Protein AF-A0A2U1NEH0-F1 (afdb_monomer)

Radius of gyration: 22.75 Å; Cα contacts (8 Å, |Δi|>4): 144; chains: 1; bounding box: 51×40×68 Å

Organism: Artemisia annua (NCBI:txid35608)

Nearest PDB structures (foldseek):
  8sxu-assembly1_A  TM=5.060E-01  e=6.343E+00  Homo sapiens

Foldseek 3Di:
DDDDDPVQQCDDVVSNHVVDHDPVVVVLVVLLVVVVCLVVVPDDPVNVVLCVQCNPNSVLVPDPVVLVPHDDDSSSVSSVSCVVCVVVVHHSVVVDDDADDLQPPAFQAQDPRDPDDGNCVVPVVLCVQAPDNRDTPNVQFDDDPNDTHGDGDGVDDDDDD

pLDDT: mean 84.68, std 7.39, range [48.34, 93.75]

Structure (mmCIF, N/CA/C/O backbone):
data_AF-A0A2U1NEH0-F1
#
_entry.id   AF-A0A2U1NEH0-F1
#
loop_
_atom_site.group_PDB
_atom_site.id
_atom_site.type_symbol
_atom_site.label_atom_id
_atom_site.label_alt_id
_atom_site.label_comp_id
_atom_site.label_asym_id
_atom_site.label_entity_id
_atom_site.label_seq_id
_atom_site.pdbx_PDB_ins_code
_atom_site.Cartn_x
_atom_site.Cartn_y
_atom_site.Cartn_z
_atom_site.occupancy
_atom_site.B_iso_or_equiv
_atom_site.auth_seq_id
_atom_site.auth_comp_id
_atom_site.auth_asym_id
_atom_site.auth_atom_id
_atom_site.pdbx_PDB_model_num
ATOM 1 N N . MET A 1 1 ? -31.782 1.315 37.194 1.00 48.34 1 MET A N 1
ATOM 2 C CA . MET A 1 1 ? -31.368 1.153 35.781 1.00 48.34 1 MET A CA 1
ATOM 3 C C . MET A 1 1 ? -30.672 -0.188 35.639 1.00 48.34 1 MET A C 1
ATOM 5 O O . MET A 1 1 ? -29.794 -0.467 36.446 1.00 48.34 1 MET A O 1
ATOM 9 N N . ALA A 1 2 ? -31.072 -1.017 34.676 1.00 72.62 2 ALA A N 1
ATOM 10 C CA . ALA A 1 2 ? -30.398 -2.282 34.394 1.00 72.62 2 ALA A CA 1
ATOM 11 C C . ALA A 1 2 ? -29.379 -2.064 33.269 1.00 72.62 2 ALA A C 1
ATOM 13 O O . ALA A 1 2 ? -29.753 -1.676 32.164 1.00 72.62 2 ALA A O 1
ATOM 14 N N . TRP A 1 3 ? -28.098 -2.281 33.558 1.00 82.25 3 TRP A N 1
ATOM 15 C CA . TRP A 1 3 ? -27.044 -2.247 32.548 1.00 82.25 3 TRP A CA 1
ATOM 16 C C . TRP A 1 3 ? -27.020 -3.587 31.819 1.00 82.25 3 TRP A C 1
ATOM 18 O O . TRP A 1 3 ? -26.849 -4.636 32.437 1.00 82.25 3 TRP A O 1
ATOM 28 N N . VAL A 1 4 ? -27.204 -3.558 30.502 1.00 80.88 4 VAL A N 1
ATOM 29 C CA . VAL A 1 4 ? -27.083 -4.745 29.650 1.00 80.88 4 VAL A CA 1
ATOM 30 C C . VAL A 1 4 ? -25.720 -4.707 28.973 1.00 80.88 4 VAL A C 1
ATOM 32 O O . VAL A 1 4 ? -25.286 -3.658 28.498 1.00 80.88 4 VAL A O 1
ATOM 35 N N . SER A 1 5 ? -25.025 -5.845 28.937 1.00 87.38 5 SER A N 1
ATOM 36 C CA . SER A 1 5 ? -23.704 -5.911 28.315 1.00 87.38 5 SER A CA 1
ATOM 37 C C . SER A 1 5 ? -23.791 -5.661 26.807 1.00 87.38 5 SER A C 1
ATOM 39 O O . SER A 1 5 ? -24.622 -6.238 26.103 1.00 87.38 5 SER A O 1
ATOM 41 N N . TRP A 1 6 ? -22.889 -4.820 26.293 1.00 86.69 6 TRP A N 1
ATOM 42 C CA . TRP A 1 6 ? -22.852 -4.458 24.873 1.00 86.69 6 TRP A CA 1
ATOM 43 C C . TRP A 1 6 ? -22.668 -5.678 23.960 1.00 86.69 6 TRP A C 1
ATOM 45 O O . TRP A 1 6 ? -23.301 -5.781 22.912 1.00 86.69 6 TRP A O 1
ATOM 55 N N . ASN A 1 7 ? -21.882 -6.660 24.412 1.00 86.12 7 ASN A N 1
ATOM 56 C CA . ASN A 1 7 ? -21.673 -7.922 23.701 1.00 86.12 7 ASN A CA 1
ATOM 57 C C . ASN A 1 7 ? -22.977 -8.714 23.516 1.00 86.12 7 ASN A C 1
ATOM 59 O O . ASN A 1 7 ? -23.174 -9.321 22.468 1.00 86.12 7 ASN A O 1
ATOM 63 N N . LYS A 1 8 ? -23.891 -8.677 24.496 1.00 87.62 8 LYS A N 1
ATOM 64 C CA . LYS A 1 8 ? -25.196 -9.344 24.393 1.00 87.62 8 LYS A CA 1
ATOM 65 C C . LYS A 1 8 ? -26.123 -8.612 23.425 1.00 87.62 8 LYS A C 1
ATOM 67 O O . LYS A 1 8 ? -26.841 -9.255 22.674 1.00 87.62 8 LYS A O 1
ATOM 72 N N . ILE A 1 9 ? -26.071 -7.281 23.394 1.00 88.12 9 ILE A N 1
ATOM 73 C CA . ILE A 1 9 ? -26.846 -6.469 22.443 1.00 88.12 9 ILE A CA 1
ATOM 74 C C . ILE A 1 9 ? -26.371 -6.720 21.002 1.00 88.12 9 ILE A C 1
ATOM 76 O O . ILE A 1 9 ? -27.200 -6.827 20.099 1.00 88.12 9 ILE A O 1
ATOM 80 N N . CYS A 1 10 ? -25.057 -6.861 20.800 1.00 88.44 10 CYS A N 1
ATOM 81 C CA . CYS A 1 10 ? -24.473 -7.088 19.477 1.00 88.44 10 CYS A CA 1
ATOM 82 C C . CYS A 1 10 ? -24.645 -8.517 18.944 1.00 88.44 10 CYS A C 1
ATOM 84 O O . CYS A 1 10 ? -24.486 -8.747 17.746 1.00 88.44 10 CYS A O 1
ATOM 86 N N . ALA A 1 11 ? -24.939 -9.491 19.811 1.00 88.31 11 ALA A N 1
ATOM 87 C CA . ALA A 1 11 ? -25.215 -10.854 19.376 1.00 88.31 11 ALA A CA 1
ATOM 88 C C . ALA A 1 11 ? -26.464 -10.891 18.479 1.00 88.31 11 ALA A C 1
ATOM 90 O O . ALA A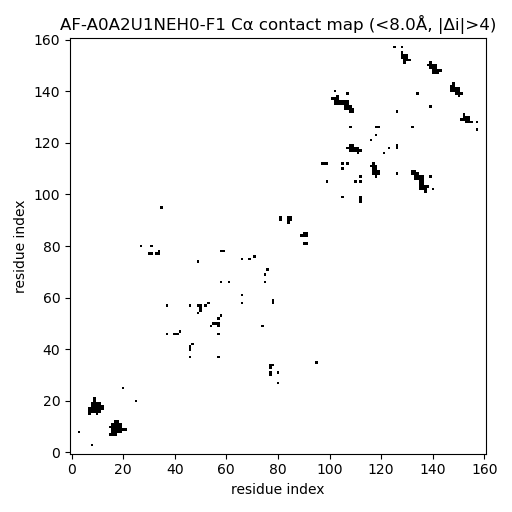 1 11 ? -27.379 -10.079 18.632 1.00 88.31 11 ALA A O 1
ATOM 91 N N . SER A 1 12 ? -26.512 -11.836 17.540 1.00 88.00 12 SER A N 1
ATOM 92 C CA . SER A 1 12 ? -27.677 -12.015 16.673 1.00 88.00 12 SER A CA 1
ATOM 93 C C . SER A 1 12 ? -28.936 -12.327 17.486 1.00 88.00 12 SER A C 1
ATOM 95 O O . SER A 1 12 ? -28.872 -12.862 18.597 1.00 88.00 12 SER A O 1
ATOM 97 N N . THR A 1 13 ? -30.101 -12.055 16.898 1.00 88.12 13 THR A N 1
ATOM 98 C CA . THR A 1 13 ? -31.396 -12.427 17.488 1.00 88.12 13 THR A CA 1
ATOM 99 C C . THR A 1 13 ? -31.503 -13.932 17.739 1.00 88.12 13 THR A C 1
ATOM 101 O O . THR A 1 13 ? -32.032 -14.343 18.768 1.00 88.12 13 THR A O 1
ATOM 104 N N . SER A 1 14 ? -30.899 -14.758 16.875 1.00 90.31 14 SER A N 1
ATOM 105 C CA . SER A 1 14 ? -30.798 -16.215 17.059 1.00 90.31 14 SER A CA 1
ATOM 106 C C . SER A 1 14 ? -30.002 -16.634 18.302 1.00 90.31 14 SER A C 1
ATOM 108 O O . SER A 1 14 ? -30.217 -17.721 18.825 1.00 90.31 14 SER A O 1
ATOM 110 N N . CYS A 1 15 ? -29.098 -15.781 18.786 1.00 88.00 15 CYS A N 1
ATOM 111 C CA . CYS A 1 15 ? -28.274 -16.013 19.973 1.00 88.00 15 CYS A CA 1
ATOM 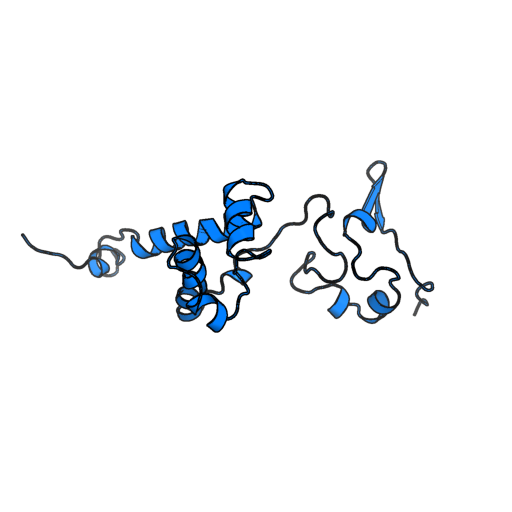112 C C . CYS A 1 15 ? -28.802 -15.256 21.209 1.00 88.00 15 CYS A C 1
ATOM 114 O O . CYS A 1 15 ? -28.073 -15.086 22.186 1.00 88.00 15 CYS A O 1
ATOM 116 N N . GLY A 1 16 ? -30.050 -14.768 21.172 1.00 86.25 16 GLY A N 1
ATOM 117 C CA . GLY A 1 16 ? -30.670 -14.034 22.282 1.00 86.25 16 GLY A CA 1
ATOM 118 C C . GLY A 1 16 ? -30.174 -12.593 22.449 1.00 86.25 16 GLY A C 1
ATOM 119 O O . GLY A 1 16 ? -30.322 -12.019 23.533 1.00 86.25 16 GLY A O 1
ATOM 120 N N . GLY A 1 17 ? -29.560 -12.027 21.404 1.00 88.81 17 GLY A N 1
ATOM 121 C CA . GLY A 1 17 ? -29.171 -10.621 21.329 1.00 88.81 17 GLY A CA 1
ATOM 122 C C . GLY A 1 17 ? -30.127 -9.769 20.496 1.00 88.81 17 GLY A C 1
ATOM 123 O O . GLY A 1 17 ? -31.175 -10.231 20.051 1.00 88.81 17 GLY A O 1
ATOM 124 N N . LEU A 1 18 ? -29.769 -8.499 20.294 1.00 88.88 18 LEU A N 1
ATOM 125 C CA . LEU A 1 18 ? -30.595 -7.530 19.563 1.00 88.88 18 LEU A CA 1
ATOM 126 C C . LEU A 1 18 ? -30.163 -7.368 18.092 1.00 88.88 18 LEU A C 1
ATOM 128 O O . LEU A 1 18 ? -30.818 -6.661 17.333 1.00 88.88 18 LEU A O 1
ATOM 132 N N . GLY A 1 19 ? -29.059 -8.004 17.686 1.00 86.38 19 GLY A N 1
ATOM 133 C CA . GLY A 1 19 ? -28.516 -7.939 16.328 1.00 86.38 19 GLY A CA 1
ATOM 134 C C . GLY A 1 19 ? -27.926 -6.580 15.944 1.00 86.38 19 GLY A C 1
ATOM 135 O O . GLY A 1 19 ? -27.775 -6.294 14.759 1.00 86.38 19 GLY A O 1
ATOM 136 N N . VAL A 1 20 ? -27.610 -5.722 16.918 1.00 87.12 20 VAL A N 1
ATOM 137 C CA . VAL A 1 20 ? -27.044 -4.392 16.648 1.00 87.12 20 VAL A CA 1
ATOM 138 C C . VAL A 1 20 ? -25.576 -4.526 16.231 1.00 87.12 20 VAL A C 1
ATOM 140 O O . VAL A 1 20 ? -24.817 -5.293 16.815 1.00 87.12 20 VAL A O 1
ATOM 143 N N . GLY A 1 21 ? -25.149 -3.768 15.220 1.00 85.19 21 GLY A N 1
ATOM 144 C CA . GLY A 1 21 ? -23.761 -3.790 14.759 1.00 85.19 21 GLY A CA 1
ATOM 145 C C . GLY A 1 21 ? -22.762 -3.387 15.851 1.00 85.19 21 GLY A C 1
ATOM 146 O O . GLY A 1 21 ? -23.002 -2.467 16.634 1.00 85.19 21 GLY A O 1
ATOM 147 N N . SER A 1 22 ? -21.605 -4.050 15.883 1.00 87.75 22 SER A N 1
ATOM 148 C CA . SER A 1 22 ? -20.551 -3.730 16.848 1.00 87.75 22 SER A CA 1
ATOM 149 C C . SER A 1 22 ? -19.954 -2.347 16.583 1.00 87.75 22 SER A C 1
ATOM 151 O O . SER A 1 22 ? -19.300 -2.118 15.564 1.00 87.75 22 SER A O 1
ATOM 153 N N . LEU A 1 23 ? -20.110 -1.435 17.547 1.00 88.56 23 LEU A N 1
ATOM 154 C CA . LEU A 1 23 ? -19.473 -0.115 17.516 1.00 88.56 23 LEU A CA 1
ATOM 155 C C . LEU A 1 23 ? -17.945 -0.216 17.397 1.00 88.56 23 LEU A C 1
ATOM 157 O O . LEU A 1 23 ? -17.322 0.575 16.691 1.00 88.56 23 LEU A O 1
ATOM 161 N N . GLN A 1 24 ? -17.344 -1.216 18.047 1.00 87.50 24 GLN A N 1
ATOM 162 C CA . GLN A 1 24 ? -15.909 -1.470 17.958 1.00 87.50 24 GLN A CA 1
ATOM 163 C C . GLN A 1 24 ? -15.499 -1.829 16.526 1.00 87.50 24 GLN A C 1
ATOM 165 O O . GLN A 1 24 ? -14.529 -1.269 16.018 1.00 87.50 24 GLN A O 1
ATOM 170 N N . ALA A 1 25 ? -16.253 -2.709 15.858 1.00 87.25 25 ALA A N 1
ATOM 171 C CA . ALA A 1 25 ? -15.985 -3.083 14.471 1.00 87.25 25 ALA A CA 1
ATOM 172 C C . ALA A 1 25 ? -16.120 -1.876 13.528 1.00 87.25 25 ALA A C 1
ATOM 174 O O . ALA A 1 25 ? -15.237 -1.639 12.704 1.00 87.25 25 ALA A O 1
ATOM 175 N N . SER A 1 26 ? -17.164 -1.060 13.704 1.00 89.50 26 SER A N 1
ATOM 176 C CA . SER A 1 26 ? -17.349 0.181 12.941 1.00 89.50 26 SER A CA 1
ATOM 177 C C . SER A 1 26 ? -16.201 1.170 13.154 1.00 89.50 26 SER A C 1
ATOM 179 O O . SER A 1 26 ? -15.701 1.748 12.191 1.00 89.50 26 SER A O 1
ATOM 181 N N . ASN A 1 27 ? -15.737 1.344 14.395 1.00 91.56 27 ASN A N 1
ATOM 182 C CA . ASN A 1 27 ? -14.602 2.214 14.698 1.00 91.56 27 ASN A CA 1
ATOM 183 C C . ASN A 1 27 ? -13.310 1.726 14.028 1.00 91.56 27 ASN A C 1
ATOM 185 O O . ASN A 1 27 ? -12.613 2.512 13.387 1.00 91.56 27 ASN A O 1
ATOM 189 N N . ILE A 1 28 ? -13.024 0.422 14.105 1.00 89.44 28 ILE A N 1
ATOM 190 C CA . ILE A 1 28 ? -11.875 -0.183 13.421 1.00 89.44 28 ILE A CA 1
ATOM 191 C C . ILE A 1 28 ? -11.977 0.054 11.912 1.00 89.44 28 ILE A C 1
ATOM 193 O O . ILE A 1 28 ? -11.026 0.551 11.319 1.00 89.44 28 ILE A O 1
ATOM 197 N N . ALA A 1 29 ? -13.137 -0.196 11.298 1.00 89.44 29 ALA A N 1
ATOM 198 C CA . ALA A 1 29 ? -13.342 0.030 9.869 1.00 89.44 29 ALA A CA 1
ATOM 199 C C . ALA A 1 29 ? -13.109 1.498 9.463 1.00 89.44 29 ALA A C 1
ATOM 201 O O . ALA A 1 29 ? -12.462 1.770 8.449 1.00 89.44 29 ALA A O 1
ATOM 202 N N . MET A 1 30 ? -13.584 2.456 10.267 1.00 91.44 30 MET A N 1
ATOM 203 C CA . MET A 1 30 ? -13.356 3.884 10.025 1.00 91.44 30 MET A CA 1
ATOM 204 C C . MET A 1 30 ? -11.877 4.261 10.111 1.00 91.44 30 MET A C 1
ATOM 206 O O . MET A 1 30 ? -11.399 5.045 9.291 1.00 91.44 30 MET A O 1
ATOM 210 N N . LEU A 1 31 ? -11.135 3.698 11.062 1.00 91.44 31 LEU A N 1
ATOM 211 C CA . LEU A 1 31 ? -9.703 3.954 11.170 1.00 91.44 31 LEU A CA 1
ATOM 212 C C . LEU A 1 31 ? -8.917 3.262 10.043 1.00 91.44 31 LEU A C 1
ATOM 214 O O . LEU A 1 31 ? -8.062 3.885 9.419 1.00 91.44 31 LEU A O 1
ATOM 218 N N . THR A 1 32 ? -9.262 2.022 9.694 1.00 90.44 32 THR A N 1
ATOM 219 C CA . THR A 1 32 ? -8.706 1.295 8.542 1.00 90.44 32 THR A CA 1
ATOM 220 C C . THR A 1 32 ? -8.965 2.027 7.220 1.00 90.44 32 THR A C 1
ATOM 222 O O . THR A 1 32 ? -8.128 2.004 6.319 1.00 90.44 32 THR A O 1
ATOM 225 N N . LYS A 1 33 ? -10.067 2.777 7.096 1.00 90.56 33 LYS A N 1
ATOM 226 C CA . LYS A 1 33 ? -10.307 3.642 5.930 1.00 90.56 33 LYS A CA 1
ATOM 227 C C . LYS A 1 33 ? -9.211 4.698 5.750 1.00 90.56 33 LYS A C 1
ATOM 229 O O . LYS A 1 33 ? -8.908 5.056 4.616 1.00 90.56 33 LYS A O 1
ATOM 234 N N . TRP A 1 34 ? -8.583 5.187 6.819 1.00 91.06 34 TRP A N 1
ATOM 235 C CA . TRP A 1 34 ? -7.481 6.150 6.703 1.00 91.06 34 TRP A CA 1
ATOM 236 C C . TRP A 1 34 ? -6.210 5.543 6.104 1.00 91.06 34 TRP A C 1
ATOM 238 O O . TRP A 1 34 ? -5.521 6.236 5.357 1.00 91.06 34 TRP A O 1
ATOM 248 N N . TRP A 1 35 ? -5.945 4.252 6.335 1.00 88.75 35 TRP A N 1
ATOM 249 C CA . TRP A 1 35 ? -4.912 3.515 5.591 1.00 88.75 35 TRP A CA 1
ATOM 250 C C . TRP A 1 35 ? -5.187 3.552 4.093 1.00 88.75 35 TRP A C 1
ATOM 252 O O . TRP A 1 35 ? -4.329 3.946 3.307 1.00 88.75 35 TRP A O 1
ATOM 262 N N . TRP A 1 36 ? -6.414 3.206 3.696 1.00 87.88 36 TRP A N 1
ATOM 263 C CA . TRP A 1 36 ? -6.814 3.254 2.293 1.00 87.88 36 TRP A CA 1
ATOM 264 C C . TRP A 1 36 ? -6.658 4.656 1.697 1.00 87.88 36 TRP A C 1
ATOM 266 O O . TRP A 1 36 ? -6.086 4.821 0.620 1.00 87.88 36 TRP A O 1
ATOM 276 N N . ARG A 1 37 ? -7.112 5.690 2.418 1.00 90.75 37 ARG A N 1
ATOM 277 C CA . ARG A 1 37 ? -6.981 7.088 1.983 1.00 90.75 37 ARG A CA 1
ATOM 278 C C . ARG A 1 37 ? -5.525 7.501 1.806 1.00 90.75 37 ARG A C 1
ATOM 280 O O . ARG A 1 37 ? -5.246 8.264 0.892 1.00 90.75 37 ARG A O 1
ATOM 287 N N . PHE A 1 38 ? -4.597 6.985 2.608 1.00 89.31 38 PHE A N 1
ATOM 288 C CA . PHE A 1 38 ? -3.174 7.289 2.444 1.00 89.31 38 PHE A CA 1
ATOM 289 C C . PHE A 1 38 ? -2.625 6.781 1.112 1.00 89.31 38 PHE A C 1
ATOM 291 O O . PHE A 1 38 ? -1.897 7.500 0.424 1.00 89.31 38 PHE A O 1
ATOM 298 N N . TYR A 1 39 ? -3.024 5.581 0.692 1.00 85.19 39 TYR A N 1
ATOM 299 C CA . TYR A 1 39 ? -2.642 5.052 -0.616 1.00 85.19 39 TYR A CA 1
ATOM 300 C C . TYR A 1 39 ? -3.411 5.704 -1.771 1.00 85.19 39 TYR A C 1
ATOM 302 O O . TYR A 1 39 ? -2.825 5.959 -2.822 1.00 85.19 39 TYR A O 1
ATOM 310 N N . SER A 1 40 ? -4.694 6.014 -1.572 1.00 86.12 40 SER A N 1
ATOM 311 C CA . SER A 1 40 ? -5.575 6.536 -2.620 1.00 86.12 40 SER A CA 1
ATOM 312 C C . SER A 1 40 ? -5.416 8.040 -2.876 1.00 86.12 40 SER A C 1
ATOM 314 O O . SER A 1 40 ? -5.515 8.478 -4.020 1.00 86.12 40 SER A O 1
ATOM 316 N N . GLU A 1 41 ? -5.195 8.856 -1.845 1.00 87.25 41 GLU A N 1
ATOM 317 C CA . GLU A 1 41 ? -5.121 10.317 -1.961 1.00 87.25 41 GLU A CA 1
ATOM 318 C C . GLU A 1 41 ? -3.668 10.753 -2.164 1.00 87.25 41 GLU A C 1
ATOM 320 O O . GLU A 1 41 ? -2.965 11.099 -1.223 1.00 87.25 41 GLU A O 1
ATOM 325 N N . GLY A 1 42 ? -3.196 10.711 -3.411 1.00 80.06 42 GLY A N 1
ATOM 326 C CA . GLY A 1 42 ? -1.784 10.916 -3.756 1.00 80.06 42 GLY A CA 1
ATOM 327 C C . GLY A 1 42 ? -1.153 12.228 -3.264 1.00 80.06 42 GLY A C 1
ATOM 328 O O . GLY A 1 42 ? -0.054 12.188 -2.723 1.00 80.06 42 GLY A O 1
ATOM 329 N N . ASN A 1 43 ? -1.845 13.364 -3.420 1.00 84.31 43 ASN A N 1
ATOM 330 C CA . ASN A 1 43 ? -1.271 14.714 -3.264 1.00 84.31 43 ASN A CA 1
ATOM 331 C C . ASN A 1 43 ? -1.952 15.584 -2.190 1.00 84.31 43 ASN A C 1
ATOM 333 O O . ASN A 1 43 ? -1.783 16.806 -2.185 1.00 84.31 43 ASN A O 1
ATOM 337 N N . SER A 1 44 ? -2.723 14.988 -1.280 1.00 92.25 44 SER A N 1
ATOM 338 C CA . SER A 1 44 ? -3.418 15.729 -0.224 1.00 92.25 44 SER A CA 1
ATOM 339 C C . SER A 1 44 ? -2.442 16.331 0.800 1.00 92.25 44 SER A C 1
ATOM 341 O O . SER A 1 44 ? -1.392 15.762 1.106 1.00 92.25 44 SER A O 1
ATOM 343 N N . LEU A 1 45 ? -2.783 17.501 1.355 1.00 93.75 45 LEU A N 1
ATOM 344 C CA . LEU A 1 45 ? -1.936 18.194 2.339 1.00 93.75 45 LEU A CA 1
ATOM 345 C C . LEU A 1 45 ? -1.677 17.342 3.584 1.00 93.75 45 LEU A C 1
ATOM 347 O O . LEU A 1 45 ? -0.539 17.237 4.031 1.00 93.75 45 LEU A O 1
ATOM 351 N N . TRP A 1 46 ? -2.712 16.683 4.110 1.00 93.12 46 TRP A N 1
ATOM 352 C CA . TRP A 1 46 ? -2.573 15.820 5.281 1.00 93.12 46 TRP A CA 1
ATOM 353 C C . TRP A 1 46 ? -1.579 14.679 5.021 1.00 93.12 46 TRP A C 1
ATOM 355 O O . TRP A 1 46 ? -0.740 14.402 5.872 1.00 93.12 46 TRP A O 1
ATOM 365 N N . LYS A 1 47 ? -1.598 14.071 3.825 1.00 92.19 47 LYS A N 1
ATOM 366 C CA . LYS A 1 47 ? -0.651 13.014 3.461 1.00 92.19 47 LYS A CA 1
ATOM 367 C C . LYS A 1 47 ? 0.778 13.540 3.415 1.00 92.19 47 LYS A C 1
ATOM 369 O O . LYS A 1 47 ? 1.672 12.864 3.910 1.00 92.19 47 LYS A O 1
ATOM 374 N N . LYS A 1 48 ? 0.999 14.745 2.878 1.00 92.44 48 LYS A N 1
ATOM 375 C CA . LYS A 1 48 ? 2.326 15.388 2.880 1.00 92.44 48 LYS A CA 1
ATOM 376 C C . LYS A 1 48 ? 2.847 15.607 4.300 1.00 92.44 48 LYS A C 1
ATOM 378 O O . LYS A 1 48 ? 4.004 15.303 4.558 1.00 92.44 48 LYS A O 1
ATOM 383 N N . VAL A 1 49 ? 1.988 16.054 5.221 1.00 92.06 49 VAL A N 1
ATOM 384 C CA . VAL A 1 49 ? 2.336 16.207 6.647 1.00 92.06 49 VAL A CA 1
ATOM 385 C C . VAL A 1 49 ? 2.700 14.859 7.271 1.00 92.06 49 VAL A C 1
ATOM 387 O O . VAL A 1 49 ? 3.700 14.744 7.978 1.00 92.06 49 VAL A O 1
ATOM 390 N N . ILE A 1 50 ? 1.926 13.812 6.980 1.00 91.06 50 ILE A N 1
ATOM 391 C CA . ILE A 1 50 ? 2.250 12.459 7.437 1.00 91.06 50 ILE A CA 1
ATOM 392 C C . ILE A 1 50 ? 3.598 12.001 6.871 1.00 91.06 50 ILE A C 1
ATOM 394 O O . ILE A 1 50 ? 4.434 11.524 7.629 1.00 91.06 50 ILE A O 1
ATOM 398 N N . ILE A 1 51 ? 3.852 12.187 5.577 1.00 89.75 51 ILE A N 1
ATOM 399 C CA . ILE A 1 51 ? 5.128 11.814 4.958 1.00 89.75 51 ILE A CA 1
ATOM 400 C C . ILE A 1 51 ? 6.297 12.587 5.580 1.00 89.75 51 ILE A C 1
ATOM 402 O O . ILE A 1 51 ? 7.324 11.991 5.883 1.00 89.75 51 ILE A O 1
ATOM 406 N N . SER A 1 52 ? 6.141 13.885 5.861 1.00 89.00 52 SER A N 1
ATOM 407 C CA . SER A 1 52 ? 7.214 14.672 6.482 1.00 89.00 52 SER A CA 1
ATOM 408 C C . SER A 1 52 ? 7.543 14.242 7.913 1.00 89.00 52 SER A C 1
ATOM 410 O O . SER A 1 52 ? 8.673 14.420 8.352 1.00 89.00 52 SER A O 1
ATOM 412 N N . ILE A 1 53 ? 6.572 13.686 8.648 1.00 87.88 53 ILE A N 1
ATOM 413 C CA . ILE A 1 53 ? 6.767 13.251 10.040 1.00 87.88 53 ILE A CA 1
ATOM 414 C C . ILE A 1 53 ? 7.215 11.781 10.110 1.00 87.88 53 ILE A C 1
ATOM 416 O O . ILE A 1 53 ? 8.052 11.431 10.938 1.00 87.88 53 ILE A O 1
ATOM 420 N N . TYR A 1 54 ? 6.647 10.917 9.264 1.00 85.44 54 TYR A N 1
ATOM 421 C CA . TYR A 1 54 ? 6.774 9.454 9.349 1.00 85.44 54 TYR A CA 1
ATOM 422 C C . TYR A 1 54 ? 7.552 8.822 8.178 1.00 85.44 54 TYR A C 1
ATOM 424 O O . TYR A 1 54 ? 7.710 7.601 8.143 1.00 85.44 54 TYR A O 1
ATOM 432 N N . GLY A 1 55 ? 8.034 9.617 7.220 1.00 85.38 55 GLY A N 1
ATOM 433 C CA . GLY A 1 55 ? 8.748 9.169 6.018 1.00 85.38 55 GLY A CA 1
ATOM 434 C C . GLY A 1 55 ? 7.833 8.810 4.840 1.00 85.38 55 GLY A C 1
ATOM 435 O O . GLY A 1 55 ? 6.608 8.791 4.961 1.00 85.38 55 GLY A O 1
ATOM 436 N N . ASP A 1 56 ? 8.431 8.479 3.693 1.00 80.38 56 ASP A N 1
ATOM 437 C CA . ASP A 1 56 ? 7.754 8.316 2.388 1.00 80.38 56 ASP A CA 1
ATOM 438 C C . ASP A 1 56 ? 6.580 7.328 2.370 1.00 80.38 56 ASP A C 1
ATOM 440 O O . ASP A 1 56 ? 5.640 7.480 1.591 1.00 80.38 56 ASP A O 1
ATOM 444 N N . GLN A 1 57 ? 6.602 6.326 3.249 1.00 80.38 57 GLN A N 1
ATOM 445 C CA . GLN A 1 57 ? 5.541 5.318 3.376 1.00 80.38 57 GLN A CA 1
ATOM 446 C C . GLN A 1 57 ? 4.585 5.598 4.544 1.00 80.38 57 GLN A C 1
ATOM 448 O O . GLN A 1 57 ? 3.839 4.714 4.958 1.00 80.38 57 GLN A O 1
ATOM 453 N N . GLY A 1 58 ? 4.639 6.796 5.133 1.00 80.75 58 GLY A N 1
ATOM 454 C CA . GLY A 1 58 ? 3.817 7.180 6.281 1.00 80.75 58 GLY A CA 1
ATOM 455 C C . GLY A 1 58 ? 4.031 6.284 7.501 1.00 80.75 58 GLY A C 1
ATOM 456 O O . GLY A 1 58 ? 3.129 6.140 8.318 1.00 80.75 58 GLY A O 1
ATOM 457 N N . GLY A 1 59 ? 5.189 5.632 7.611 1.00 79.75 59 GLY A N 1
ATOM 458 C CA . GLY A 1 59 ? 5.476 4.672 8.673 1.00 79.75 59 GLY A CA 1
ATOM 459 C C . GLY A 1 59 ? 4.753 3.321 8.558 1.00 79.75 59 GLY A C 1
ATOM 460 O O . GLY A 1 59 ? 4.877 2.517 9.473 1.00 79.75 59 GLY A O 1
ATOM 461 N N . ILE A 1 60 ? 4.034 3.029 7.465 1.00 77.00 60 ILE A N 1
ATOM 462 C CA . ILE A 1 60 ? 3.243 1.788 7.321 1.00 77.00 60 ILE A CA 1
ATOM 463 C C . ILE A 1 60 ? 4.121 0.522 7.357 1.00 77.00 60 ILE A C 1
ATOM 465 O O . ILE A 1 60 ? 3.749 -0.472 7.966 1.00 77.00 60 ILE A O 1
ATOM 469 N N . ASN A 1 61 ? 5.322 0.578 6.776 1.00 71.19 61 ASN A N 1
ATOM 470 C CA . ASN A 1 61 ? 6.284 -0.537 6.770 1.00 71.19 61 ASN A CA 1
ATOM 471 C C . ASN A 1 61 ? 7.408 -0.364 7.810 1.00 71.19 61 ASN A C 1
ATOM 473 O O . ASN A 1 61 ? 8.487 -0.940 7.677 1.00 71.19 61 ASN A O 1
ATOM 477 N N . MET A 1 62 ? 7.212 0.502 8.804 1.00 70.06 62 MET A N 1
ATOM 478 C CA . MET A 1 62 ? 8.263 0.878 9.746 1.00 70.06 62 MET A CA 1
ATOM 479 C C . MET A 1 62 ? 8.399 -0.160 10.860 1.00 70.06 62 MET A C 1
ATOM 481 O O . MET A 1 62 ? 7.408 -0.646 11.406 1.00 70.06 62 MET A O 1
ATOM 485 N N . SER A 1 63 ? 9.641 -0.493 11.216 1.00 65.56 63 SER A N 1
ATOM 486 C CA . SER A 1 63 ? 9.921 -1.460 12.275 1.00 65.56 63 SER A CA 1
ATOM 487 C C . SER A 1 63 ? 9.416 -0.981 13.639 1.00 65.56 63 SER A C 1
ATOM 489 O O . SER A 1 63 ? 9.328 0.214 13.936 1.00 65.56 63 SER A O 1
ATOM 491 N N . GLU A 1 64 ? 9.108 -1.942 14.504 1.00 64.56 64 GLU A N 1
ATOM 492 C CA . GLU A 1 64 ? 8.493 -1.710 15.812 1.00 64.56 64 GLU A CA 1
ATOM 493 C C . GLU A 1 64 ? 9.324 -0.787 16.719 1.00 64.56 64 GLU A C 1
ATOM 495 O O . GLU A 1 64 ? 8.788 0.080 17.410 1.00 64.56 64 GLU A O 1
ATOM 500 N N . SER A 1 65 ? 10.651 -0.906 16.641 1.00 64.88 65 SER A N 1
ATOM 501 C CA . SER A 1 65 ? 11.609 -0.078 17.381 1.00 64.88 65 SER A CA 1
ATOM 502 C C . SER A 1 65 ? 11.576 1.394 16.965 1.00 64.88 65 SER A C 1
ATOM 504 O O . SER A 1 65 ? 11.827 2.289 17.773 1.00 64.88 65 SER A O 1
ATOM 506 N N . CYS A 1 66 ? 11.224 1.663 15.712 1.00 64.12 66 CYS A N 1
ATOM 507 C CA . CYS A 1 66 ? 11.062 3.004 15.178 1.00 64.12 66 CYS A CA 1
ATOM 508 C C . CYS A 1 66 ? 9.717 3.628 15.593 1.00 64.12 66 CYS A C 1
ATOM 510 O O . CYS A 1 66 ? 9.655 4.828 15.857 1.00 64.12 66 CYS A O 1
ATOM 512 N N . PHE A 1 67 ? 8.667 2.813 15.754 1.00 65.88 67 PHE A N 1
ATOM 513 C CA . PHE A 1 67 ? 7.368 3.258 16.271 1.00 65.88 67 PHE A CA 1
ATOM 514 C C . PHE A 1 67 ? 7.433 3.767 17.708 1.00 65.88 67 PHE A C 1
ATOM 516 O O . PHE A 1 67 ? 6.766 4.743 18.051 1.00 65.88 67 PHE A O 1
ATOM 523 N N . ILE A 1 68 ? 8.221 3.119 18.564 1.00 66.12 68 ILE A N 1
ATOM 524 C CA . ILE A 1 68 ? 8.313 3.474 19.988 1.00 66.12 68 ILE A CA 1
ATOM 525 C C . ILE A 1 68 ? 8.877 4.891 20.167 1.00 66.12 68 ILE A C 1
ATOM 527 O O . ILE A 1 68 ? 8.395 5.626 21.023 1.00 66.12 68 ILE A O 1
ATOM 531 N N . ARG A 1 69 ? 9.813 5.304 19.303 1.00 72.12 69 ARG A N 1
ATOM 532 C CA . ARG A 1 69 ? 10.486 6.613 19.365 1.00 72.12 69 ARG A CA 1
ATOM 533 C C . ARG A 1 69 ? 9.636 7.796 18.894 1.00 72.12 69 ARG A C 1
ATOM 535 O O . ARG A 1 69 ? 9.986 8.936 19.175 1.00 72.12 69 ARG A O 1
ATOM 542 N N . LEU A 1 70 ? 8.543 7.545 18.174 1.00 73.94 70 LEU A N 1
ATOM 543 C CA . LEU A 1 70 ? 7.672 8.605 17.666 1.00 73.94 70 LEU A CA 1
ATOM 544 C C . LEU A 1 70 ? 6.717 9.112 18.758 1.00 73.94 70 LEU A C 1
ATOM 546 O O . LEU A 1 70 ? 6.199 8.296 19.531 1.00 73.94 70 LEU A O 1
ATOM 550 N N . PRO A 1 71 ? 6.410 10.420 18.807 1.00 78.25 71 PRO A N 1
ATOM 551 C CA . PRO A 1 71 ? 5.425 10.956 19.741 1.00 78.25 71 PRO A CA 1
ATOM 552 C C . PRO A 1 71 ? 4.043 10.336 19.503 1.00 78.25 71 PRO A C 1
ATOM 554 O O . PRO A 1 71 ? 3.734 9.834 18.417 1.00 78.25 71 PRO A O 1
ATOM 557 N N . TRP A 1 72 ? 3.202 10.337 20.538 1.00 81.38 72 TRP A N 1
ATOM 558 C CA . TRP A 1 72 ? 1.831 9.857 20.400 1.00 81.38 72 TRP A CA 1
ATOM 559 C C . TRP A 1 72 ? 1.061 10.750 19.423 1.00 81.38 72 TRP A C 1
ATOM 561 O O . TRP A 1 72 ? 1.083 11.974 19.533 1.00 81.38 72 TRP A 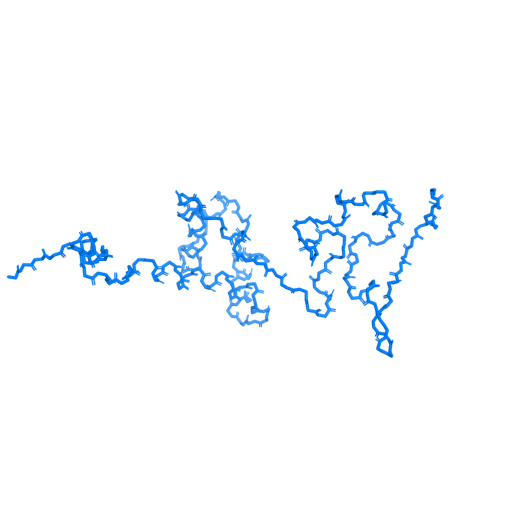O 1
ATOM 571 N N . SER A 1 73 ? 0.401 10.134 18.444 1.00 87.38 73 SER A N 1
ATOM 572 C CA . SER A 1 73 ? -0.395 10.842 17.448 1.00 87.38 73 SER A CA 1
ATOM 573 C C . SER A 1 73 ? -1.567 9.981 16.974 1.00 87.38 73 SER A C 1
ATOM 575 O O . SER A 1 73 ? -1.490 8.746 17.038 1.00 87.38 73 SER A O 1
ATOM 577 N N . PRO A 1 74 ? -2.627 10.599 16.422 1.00 90.00 74 PRO A N 1
ATOM 578 C CA . PRO A 1 74 ? -3.723 9.856 15.806 1.00 90.00 74 PRO A CA 1
ATOM 579 C C . PRO A 1 74 ? -3.228 8.901 14.715 1.00 90.00 74 PRO A C 1
ATOM 581 O O . PRO A 1 74 ? -3.648 7.748 14.658 1.00 90.00 74 PRO A O 1
ATOM 584 N N . TRP A 1 75 ? -2.265 9.345 13.900 1.00 90.12 75 TRP A N 1
ATOM 585 C CA . TRP A 1 75 ? -1.677 8.523 12.846 1.00 90.12 75 TRP A CA 1
ATOM 586 C C . TRP A 1 75 ? -0.959 7.294 13.409 1.00 90.12 75 TRP A C 1
ATOM 588 O O . TRP A 1 75 ? -1.173 6.183 12.932 1.00 90.12 75 TRP A O 1
ATOM 598 N N . LYS A 1 76 ? -0.194 7.458 14.495 1.00 85.81 76 LYS A N 1
ATOM 599 C CA . LYS A 1 76 ? 0.482 6.354 15.189 1.00 85.81 76 LYS A CA 1
ATOM 600 C C . LYS A 1 76 ? -0.514 5.297 15.679 1.00 85.81 76 LYS A C 1
ATOM 602 O O . LYS A 1 76 ? -0.244 4.105 15.558 1.00 85.81 76 LYS A O 1
ATOM 607 N N . SER A 1 77 ? -1.673 5.721 16.188 1.00 86.69 77 SER A N 1
ATOM 608 C CA . SER A 1 77 ? -2.741 4.805 16.608 1.00 86.69 77 SER A CA 1
ATOM 609 C C . SER A 1 77 ? -3.354 4.053 15.425 1.00 86.69 77 SER A C 1
ATOM 611 O O . SER A 1 77 ? -3.554 2.845 15.528 1.00 86.69 77 SER A O 1
ATOM 613 N N . ILE A 1 78 ? -3.584 4.732 14.296 1.00 89.50 78 ILE A N 1
ATOM 614 C CA . ILE A 1 78 ? -4.077 4.102 13.065 1.00 89.50 78 ILE A CA 1
ATOM 615 C C . ILE A 1 78 ? -3.077 3.045 12.567 1.00 89.50 78 ILE A C 1
ATOM 617 O O . ILE A 1 78 ? -3.479 1.953 12.179 1.00 89.50 78 ILE A O 1
ATOM 621 N N . MET A 1 79 ? -1.772 3.321 12.602 1.00 86.25 79 MET A N 1
ATOM 622 C CA . MET A 1 79 ? -0.760 2.331 12.207 1.00 86.25 79 MET A CA 1
ATOM 623 C C . MET A 1 79 ? -0.719 1.127 13.161 1.00 86.25 79 MET A C 1
ATOM 625 O O . MET A 1 79 ? -0.528 -0.008 12.731 1.00 86.25 79 MET A O 1
ATOM 629 N N . GLY A 1 80 ? -0.980 1.351 14.452 1.00 83.19 80 GLY A N 1
ATOM 630 C CA . GLY A 1 80 ? -1.088 0.287 15.452 1.00 83.19 80 GLY A CA 1
ATOM 631 C C . GLY A 1 80 ? -2.207 -0.730 15.184 1.00 83.19 80 GLY A C 1
ATOM 632 O O . GLY A 1 80 ? -2.119 -1.860 15.670 1.00 83.19 80 GLY A O 1
ATOM 633 N N . LEU A 1 81 ? -3.215 -0.383 14.373 1.00 86.06 81 LEU A N 1
ATOM 634 C CA . LEU A 1 81 ? -4.313 -1.291 14.015 1.00 86.06 81 LEU A CA 1
ATOM 635 C C . LEU A 1 81 ? -3.842 -2.522 13.260 1.00 86.06 81 LEU A C 1
ATOM 637 O O . LEU A 1 81 ? -4.462 -3.573 13.389 1.00 86.06 81 LEU A O 1
ATOM 641 N N . GLN A 1 82 ? -2.746 -2.421 12.504 1.00 83.94 82 GLN A N 1
ATOM 642 C CA . GLN A 1 82 ? -2.203 -3.563 11.779 1.00 83.94 82 GLN A CA 1
ATOM 643 C C . GLN A 1 82 ? -1.915 -4.729 12.727 1.00 83.94 82 GLN A C 1
ATOM 645 O O . GLN A 1 82 ? -2.291 -5.856 12.430 1.00 83.94 82 GLN A O 1
ATOM 650 N N . LYS A 1 83 ? -1.330 -4.466 13.902 1.00 82.31 83 LYS A N 1
ATOM 651 C CA . LYS A 1 83 ? -1.058 -5.513 14.898 1.00 82.31 83 LYS A CA 1
ATOM 652 C C . LYS A 1 83 ? -2.338 -6.097 15.479 1.00 82.31 83 LYS A C 1
ATOM 654 O O . LYS A 1 83 ? -2.444 -7.309 15.629 1.00 82.31 83 LYS A O 1
ATOM 659 N N . GLN A 1 84 ? -3.311 -5.239 15.789 1.00 85.00 84 GLN A N 1
ATOM 660 C CA . GLN A 1 84 ? -4.595 -5.682 16.333 1.00 85.00 84 GLN A CA 1
ATOM 661 C C . GLN A 1 84 ? -5.342 -6.577 15.339 1.00 85.00 84 GLN A C 1
ATOM 663 O O . GLN A 1 84 ? -5.874 -7.612 15.724 1.00 85.00 84 GLN A O 1
ATOM 668 N N . LEU A 1 85 ? -5.336 -6.210 14.057 1.00 86.38 85 LEU A N 1
ATOM 669 C CA . LEU A 1 85 ? -5.985 -6.970 12.991 1.00 86.38 85 LEU A CA 1
ATOM 670 C C . LEU A 1 85 ? -5.226 -8.251 12.642 1.00 86.38 85 LEU A C 1
ATOM 672 O O . LEU A 1 85 ? -5.865 -9.281 12.448 1.00 86.38 85 LEU A O 1
ATOM 676 N N . LEU A 1 86 ? -3.890 -8.239 12.663 1.00 85.94 86 LEU A N 1
ATOM 677 C CA . LEU A 1 86 ? -3.092 -9.462 12.530 1.00 85.94 86 LEU A CA 1
ATOM 678 C C . LEU A 1 86 ? -3.398 -10.463 13.652 1.00 85.94 86 LEU A C 1
ATOM 680 O O . LEU A 1 86 ? -3.496 -11.655 13.380 1.00 85.94 86 LEU A O 1
ATOM 684 N N . GLY A 1 87 ? -3.635 -9.990 14.882 1.00 84.62 87 GLY A N 1
ATOM 685 C CA . GLY A 1 87 ? -4.104 -10.834 15.988 1.00 84.62 87 GLY A CA 1
ATOM 686 C C . GLY A 1 87 ? -5.475 -11.480 15.742 1.00 84.62 87 GLY A C 1
ATOM 687 O O . GLY A 1 87 ? -5.777 -12.518 16.321 1.00 84.62 87 GLY A O 1
ATOM 688 N N . LEU A 1 88 ? -6.283 -10.905 14.848 1.00 85.25 88 LEU A N 1
ATOM 689 C CA . LEU A 1 88 ? -7.561 -11.451 14.378 1.00 85.25 88 LEU A CA 1
ATOM 690 C C . LEU A 1 88 ? -7.425 -12.213 13.047 1.00 85.25 88 LEU A C 1
ATOM 692 O O . LEU A 1 88 ? -8.431 -12.525 12.415 1.00 85.25 88 LEU A O 1
ATOM 696 N N . ASN A 1 89 ? -6.194 -12.499 12.611 1.00 85.00 89 ASN A N 1
ATOM 697 C CA . ASN A 1 89 ? 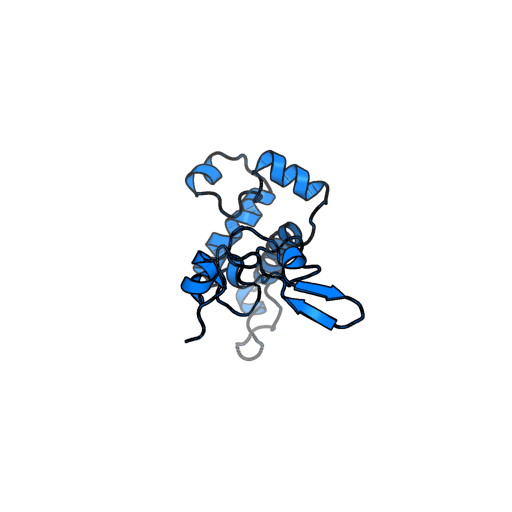-5.868 -13.121 11.326 1.00 85.00 89 ASN A CA 1
ATOM 698 C C . ASN A 1 89 ? -6.323 -12.307 10.094 1.00 85.00 89 ASN A C 1
ATOM 700 O O . ASN A 1 89 ? -6.571 -12.853 9.020 1.00 85.00 89 ASN A O 1
ATOM 704 N N . ILE A 1 90 ? -6.432 -10.984 10.240 1.00 85.50 90 ILE A N 1
ATOM 705 C CA . ILE A 1 90 ? -6.791 -10.046 9.173 1.00 85.50 90 ILE A CA 1
ATOM 706 C C . ILE A 1 90 ? -5.538 -9.270 8.765 1.00 85.50 90 ILE A C 1
ATOM 708 O O . ILE A 1 90 ? -5.059 -8.392 9.484 1.00 85.50 90 ILE A O 1
ATOM 712 N N . ASN A 1 91 ? -5.005 -9.562 7.578 1.00 84.56 91 ASN A N 1
ATOM 713 C CA . ASN A 1 91 ? -3.853 -8.841 7.047 1.00 84.56 91 ASN A CA 1
ATOM 714 C C . ASN A 1 91 ? -4.303 -7.619 6.228 1.00 84.56 91 ASN A C 1
ATOM 716 O O . ASN A 1 91 ? -4.788 -7.756 5.104 1.00 84.56 91 ASN A O 1
ATOM 720 N N . LEU A 1 92 ? -4.098 -6.413 6.769 1.00 80.94 92 LEU A N 1
ATOM 721 C CA . LEU A 1 92 ? -4.480 -5.162 6.102 1.00 80.94 92 LEU A CA 1
ATOM 722 C C . LEU A 1 92 ? -3.867 -4.987 4.706 1.00 80.94 92 LEU A C 1
ATOM 724 O O . LEU A 1 92 ? -4.547 -4.484 3.818 1.00 80.94 92 LEU A O 1
ATOM 728 N N . HIS A 1 93 ? -2.619 -5.412 4.488 1.00 78.69 93 HIS A N 1
ATOM 729 C CA . HIS A 1 93 ? -1.982 -5.284 3.174 1.00 78.69 93 HIS A CA 1
ATOM 730 C C . HIS A 1 93 ? -2.673 -6.147 2.117 1.00 78.69 93 HIS A C 1
ATOM 732 O O . HIS A 1 93 ? -2.751 -5.741 0.965 1.00 78.69 93 HIS A O 1
ATOM 738 N N . SER A 1 94 ? -3.217 -7.302 2.512 1.00 79.88 94 SER A N 1
ATOM 739 C CA . SER A 1 94 ? -3.956 -8.182 1.598 1.00 79.88 94 SER A CA 1
ATOM 740 C C . SER A 1 94 ? -5.357 -7.667 1.251 1.00 79.88 94 SER A C 1
ATOM 742 O O . SER A 1 94 ? -5.895 -8.007 0.203 1.00 79.88 94 SER A O 1
ATOM 744 N N . LEU A 1 95 ? -5.947 -6.820 2.103 1.00 80.81 95 LEU A N 1
ATOM 745 C CA . LEU A 1 95 ? -7.283 -6.260 1.873 1.00 80.81 95 LEU A CA 1
ATOM 746 C C . LEU A 1 95 ? -7.286 -5.139 0.831 1.00 80.81 95 LEU A C 1
ATOM 748 O O . LEU A 1 95 ? -8.324 -4.847 0.236 1.00 80.81 95 LEU A O 1
ATOM 752 N N . PHE A 1 96 ? -6.142 -4.491 0.622 1.00 80.69 96 PHE A N 1
ATOM 753 C CA . PHE A 1 96 ? -6.023 -3.359 -0.280 1.00 80.69 96 PHE A CA 1
ATOM 754 C C . PHE A 1 96 ? -5.230 -3.748 -1.521 1.00 80.69 96 PHE A C 1
ATOM 756 O O . PHE A 1 96 ? -4.010 -3.861 -1.487 1.00 80.69 96 PHE A O 1
ATOM 763 N N . SER A 1 97 ? -5.930 -3.880 -2.646 1.00 77.44 97 SER A N 1
ATOM 764 C CA . SER A 1 97 ? -5.298 -4.045 -3.953 1.00 77.44 97 SER A CA 1
ATOM 765 C C . SER A 1 97 ? -5.311 -2.724 -4.715 1.00 77.44 97 SER A C 1
ATOM 767 O O . SER A 1 97 ? -6.347 -2.061 -4.848 1.00 77.44 97 SER A O 1
ATOM 769 N N . LYS A 1 98 ? -4.142 -2.319 -5.212 1.00 78.19 98 LYS A N 1
ATOM 770 C CA . LYS A 1 98 ? -4.008 -1.140 -6.064 1.00 78.19 98 LYS A CA 1
ATOM 771 C C . LYS A 1 98 ? -4.393 -1.550 -7.487 1.00 78.19 98 LYS A C 1
ATOM 773 O O . LYS A 1 98 ? -3.810 -2.471 -8.047 1.00 78.19 98 LYS A O 1
ATOM 778 N N . LYS A 1 99 ? -5.353 -0.850 -8.094 1.00 81.50 99 LYS A N 1
ATOM 779 C CA . LYS A 1 99 ? -5.715 -1.060 -9.504 1.00 81.50 99 LYS A CA 1
ATOM 780 C C . LYS A 1 99 ? -4.805 -0.258 -10.428 1.00 81.50 99 LYS A C 1
ATOM 782 O O . LYS A 1 99 ? -4.460 0.885 -10.123 1.00 81.50 99 LYS A O 1
ATOM 787 N N . VAL A 1 100 ? -4.457 -0.844 -11.572 1.00 83.38 100 VAL A N 1
ATOM 788 C CA . VAL A 1 100 ? -3.692 -0.159 -12.619 1.00 83.38 100 VAL A CA 1
ATOM 789 C C . VAL A 1 100 ? -4.553 0.931 -13.245 1.00 83.38 100 VAL A C 1
ATOM 791 O O . VAL A 1 100 ? -5.643 0.661 -13.738 1.00 83.38 100 VAL A O 1
ATOM 794 N N . GLY A 1 101 ? -4.067 2.171 -13.188 1.00 83.69 101 GLY A N 1
ATOM 795 C CA . GLY A 1 101 ? -4.639 3.305 -13.915 1.00 83.69 101 GLY A CA 1
ATOM 796 C C . GLY A 1 101 ? -3.960 3.481 -15.273 1.00 83.69 101 GLY A C 1
ATOM 797 O O . GLY A 1 101 ? -3.871 2.554 -16.066 1.00 83.69 101 GLY A O 1
ATOM 798 N N . ASN A 1 102 ? -3.384 4.659 -15.507 1.00 82.12 102 ASN A N 1
ATOM 799 C CA . ASN A 1 102 ? -2.594 4.974 -16.708 1.00 82.12 102 ASN A CA 1
ATOM 800 C C . ASN A 1 102 ? -1.214 4.278 -16.775 1.00 82.12 102 ASN A C 1
ATOM 802 O O . ASN A 1 102 ? -0.416 4.584 -17.654 1.00 82.12 102 ASN A O 1
ATOM 806 N N . GLY A 1 103 ? -0.890 3.408 -15.814 1.00 84.56 103 GLY A N 1
ATOM 807 C CA . GLY A 1 103 ? 0.369 2.666 -15.780 1.00 84.56 103 GLY A CA 1
ATOM 808 C C . GLY A 1 103 ? 1.622 3.465 -15.394 1.00 84.56 103 GLY A C 1
ATOM 809 O O . GLY A 1 103 ? 2.692 2.868 -15.347 1.00 84.56 103 GLY A O 1
ATOM 810 N N . SER A 1 104 ? 1.532 4.763 -15.072 1.00 84.88 104 SER A N 1
ATOM 811 C CA . SER A 1 104 ? 2.721 5.588 -14.769 1.00 84.88 104 SER A CA 1
ATOM 812 C C . SER A 1 104 ? 3.291 5.381 -13.364 1.00 84.88 104 SER A C 1
ATOM 814 O O . SER A 1 104 ? 4.425 5.758 -13.084 1.00 84.88 104 SER A O 1
ATOM 816 N N . THR A 1 105 ? 2.498 4.794 -12.464 1.00 82.25 105 THR A N 1
ATOM 817 C CA . THR A 1 105 ? 2.867 4.583 -11.053 1.00 82.25 105 THR A CA 1
ATOM 818 C C . THR A 1 105 ? 3.114 3.121 -10.697 1.00 82.25 105 THR A C 1
ATOM 820 O O . THR A 1 105 ? 3.342 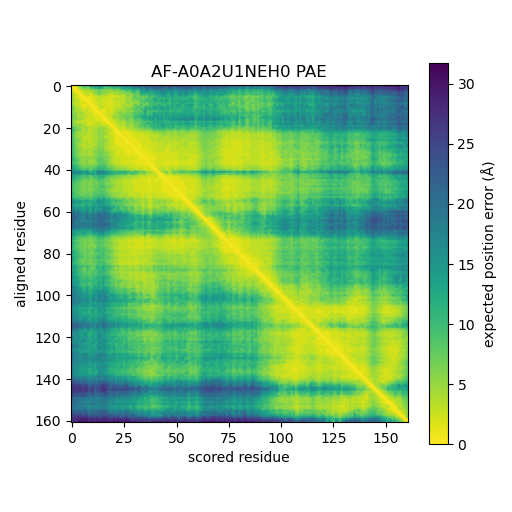2.823 -9.527 1.00 82.25 105 THR A O 1
ATOM 823 N N . PHE A 1 106 ? 3.000 2.219 -11.673 1.00 87.44 106 PHE A N 1
ATOM 824 C CA . PHE A 1 106 ? 3.210 0.787 -11.501 1.00 87.44 106 PHE A CA 1
ATOM 825 C C . PHE A 1 106 ? 4.427 0.348 -12.298 1.00 87.44 106 PHE A C 1
ATOM 827 O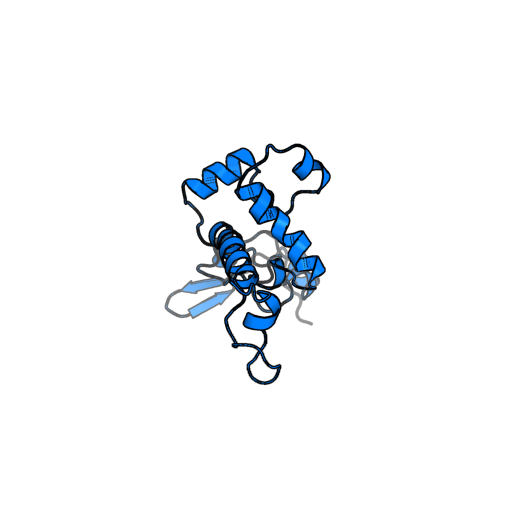 O . PHE A 1 106 ? 4.538 0.662 -13.484 1.00 87.44 106 PHE A O 1
ATOM 834 N N . LYS A 1 107 ? 5.301 -0.415 -11.653 1.00 90.75 107 LYS A N 1
ATOM 835 C CA . LYS A 1 107 ? 6.453 -1.069 -12.259 1.00 90.75 107 LYS A CA 1
ATOM 836 C C . LYS A 1 107 ? 6.006 -2.323 -12.989 1.00 90.75 107 LYS A C 1
ATOM 838 O O . LYS A 1 107 ? 5.382 -3.199 -12.403 1.00 90.75 107 LYS A O 1
ATOM 843 N N . PHE A 1 108 ? 6.363 -2.421 -14.266 1.00 89.94 108 PHE A N 1
ATOM 844 C CA . PHE A 1 108 ? 5.902 -3.502 -15.133 1.00 89.94 108 PHE A CA 1
ATOM 845 C C . PHE A 1 108 ? 6.335 -4.887 -14.627 1.00 89.94 108 PHE A C 1
ATOM 847 O O . PHE A 1 108 ? 5.564 -5.838 -14.695 1.00 89.94 108 PHE A O 1
ATOM 854 N N . TRP A 1 109 ? 7.561 -5.009 -14.117 1.00 91.62 109 TRP A N 1
ATOM 855 C CA . TRP A 1 109 ? 8.130 -6.308 -13.755 1.00 91.62 109 TRP A CA 1
ATOM 856 C C . TRP A 1 109 ? 7.964 -6.698 -12.290 1.00 91.62 109 TRP A C 1
ATOM 858 O O . TRP A 1 109 ? 7.852 -7.885 -11.994 1.00 91.62 109 TRP A O 1
ATOM 868 N N . ILE A 1 110 ? 8.017 -5.720 -11.389 1.00 90.25 110 ILE A N 1
ATOM 869 C CA . ILE A 1 110 ? 8.177 -5.953 -9.945 1.00 90.25 110 ILE A CA 1
ATOM 870 C C . ILE A 1 110 ? 6.854 -5.799 -9.198 1.00 90.25 110 ILE A C 1
ATOM 872 O O . ILE A 1 110 ? 6.669 -6.431 -8.164 1.00 90.25 110 ILE A O 1
ATOM 876 N N . ASP A 1 111 ? 5.925 -4.989 -9.708 1.00 87.88 111 ASP A N 1
ATOM 877 C CA . ASP A 1 111 ? 4.628 -4.849 -9.056 1.00 87.88 111 ASP A CA 1
ATOM 878 C C . ASP A 1 111 ? 3.685 -5.969 -9.522 1.00 87.88 111 ASP A C 1
ATOM 880 O O . ASP A 1 111 ? 3.599 -6.272 -10.714 1.00 87.88 111 ASP A O 1
ATOM 884 N N . SER A 1 112 ? 2.927 -6.558 -8.595 1.00 87.00 112 SER A N 1
ATOM 885 C CA . SER A 1 112 ? 1.838 -7.493 -8.910 1.00 87.00 112 SER A CA 1
ATOM 886 C C . SER A 1 112 ? 0.626 -6.721 -9.429 1.00 87.00 112 SER A C 1
ATOM 888 O O . SER A 1 112 ? -0.295 -6.386 -8.686 1.00 87.00 112 SER A O 1
ATOM 890 N N . TRP A 1 113 ? 0.658 -6.371 -10.712 1.00 84.69 113 TRP A N 1
ATOM 891 C CA . TRP A 1 113 ? -0.406 -5.604 -11.361 1.00 84.69 113 TRP A CA 1
ATOM 892 C C . TRP A 1 113 ? -1.346 -6.465 -12.217 1.00 84.69 113 TRP A C 1
ATOM 894 O O . TRP A 1 113 ? -2.415 -5.998 -12.615 1.00 84.69 113 TRP A O 1
ATOM 904 N N . PHE A 1 114 ? -0.973 -7.724 -12.465 1.00 81.50 114 PHE A N 1
ATOM 905 C CA . PHE A 1 114 ? -1.773 -8.717 -13.177 1.00 81.50 114 PHE A CA 1
ATOM 906 C C . PHE A 1 114 ? -1.790 -10.048 -12.409 1.00 81.50 114 PHE A C 1
ATOM 908 O O . PHE A 1 114 ? -0.861 -10.852 -12.499 1.00 81.50 114 PHE A O 1
ATOM 915 N N . GLY A 1 115 ? -2.870 -10.282 -11.659 1.00 81.38 115 GLY A N 1
ATOM 916 C CA . GLY A 1 115 ? -2.984 -11.417 -10.740 1.00 81.38 115 GLY A CA 1
ATOM 917 C C . GLY A 1 115 ? -2.170 -11.221 -9.457 1.00 81.38 115 GLY A C 1
ATOM 918 O O . GLY A 1 115 ? -1.841 -10.094 -9.093 1.00 81.38 115 GLY A O 1
ATOM 919 N N . ASP A 1 116 ? -1.850 -12.325 -8.781 1.00 80.38 116 ASP A N 1
ATOM 920 C CA . ASP A 1 116 ? -1.238 -12.289 -7.443 1.00 80.38 116 ASP A CA 1
ATOM 921 C C . ASP A 1 116 ? 0.300 -12.219 -7.459 1.00 80.38 116 ASP A C 1
ATOM 923 O O . ASP A 1 116 ? 0.925 -11.844 -6.466 1.00 80.38 116 ASP A O 1
ATOM 927 N N . PHE A 1 117 ? 0.928 -12.553 -8.589 1.00 83.31 117 PHE A N 1
ATOM 928 C CA . PHE A 1 117 ? 2.383 -12.658 -8.715 1.00 83.31 117 PHE A CA 1
ATOM 929 C C . PHE A 1 117 ? 2.961 -11.577 -9.626 1.00 83.31 117 PHE A C 1
ATOM 931 O O . PHE A 1 117 ? 2.363 -11.225 -10.644 1.00 83.31 117 PHE A O 1
ATOM 938 N N . ASP A 1 118 ? 4.165 -11.109 -9.294 1.00 89.19 118 ASP A N 1
ATOM 939 C CA . ASP A 1 118 ? 4.930 -10.217 -10.157 1.00 89.19 118 ASP A CA 1
ATOM 940 C C . ASP A 1 118 ? 5.448 -10.957 -11.410 1.00 89.19 118 ASP A C 1
ATOM 942 O O . ASP A 1 118 ? 5.625 -12.183 -11.455 1.00 89.19 118 ASP A O 1
ATOM 946 N N . PHE A 1 119 ? 5.680 -10.209 -12.489 1.00 90.44 119 PHE A N 1
ATOM 947 C CA . PHE A 1 119 ? 6.170 -10.796 -13.738 1.00 90.44 119 PHE A CA 1
ATOM 948 C C . PHE A 1 119 ? 7.636 -11.205 -13.663 1.00 90.44 119 PHE A C 1
ATOM 950 O O . PHE A 1 119 ? 8.047 -12.127 -14.367 1.00 90.44 119 PHE A O 1
ATOM 957 N N . LYS A 1 120 ? 8.418 -10.578 -12.781 1.00 91.44 120 LYS A N 1
ATOM 958 C CA . LYS A 1 120 ? 9.800 -10.961 -12.500 1.00 91.44 120 LYS A CA 1
ATOM 959 C C . LYS A 1 120 ? 9.896 -12.409 -12.023 1.00 91.44 120 LYS A C 1
ATOM 961 O O . LYS A 1 120 ? 10.718 -13.156 -12.553 1.00 91.44 120 LYS A O 1
ATOM 966 N N . SER A 1 121 ? 9.081 -12.810 -11.050 1.00 90.62 121 SER A N 1
ATOM 967 C CA . SER A 1 121 ? 9.132 -14.168 -10.497 1.00 90.62 121 SER A CA 1
ATOM 968 C C . SER A 1 121 ? 8.538 -15.185 -11.463 1.00 90.62 121 SER A C 1
ATOM 970 O O . SER A 1 121 ? 9.024 -16.311 -11.544 1.00 90.62 121 SER A O 1
ATOM 972 N N . ARG A 1 122 ? 7.522 -14.788 -12.241 1.00 91.00 122 ARG A N 1
ATOM 973 C CA . ARG A 1 122 ? 6.872 -15.677 -13.214 1.00 91.00 122 ARG A CA 1
ATOM 974 C C . ARG A 1 122 ? 7.698 -15.897 -14.484 1.00 91.00 122 ARG A C 1
ATOM 976 O O . ARG A 1 122 ? 7.702 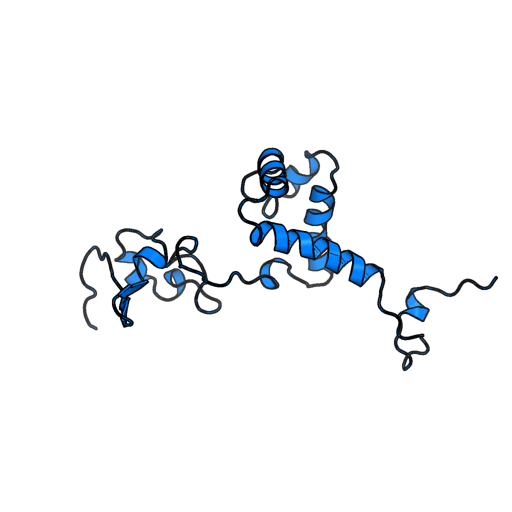-16.999 -15.024 1.00 91.00 122 ARG A O 1
ATOM 983 N N . PHE A 1 123 ? 8.418 -14.874 -14.943 1.00 90.06 123 PHE A N 1
ATOM 984 C CA . PHE A 1 123 ? 9.213 -14.902 -16.173 1.00 90.06 123 PHE A CA 1
ATOM 985 C C . PHE A 1 123 ? 10.651 -14.402 -15.947 1.00 90.06 123 PHE A C 1
ATOM 987 O O . PHE A 1 123 ? 11.094 -13.454 -16.605 1.00 90.06 123 PHE A O 1
ATOM 994 N N . PRO A 1 124 ? 11.442 -15.061 -15.078 1.00 91.69 124 PRO A N 1
ATOM 995 C CA . PRO A 1 124 ? 12.766 -14.574 -14.681 1.00 91.69 124 PRO A CA 1
ATOM 996 C C . PRO A 1 124 ? 13.748 -14.486 -15.857 1.00 91.69 124 PRO A C 1
ATOM 998 O O . PRO A 1 124 ? 14.601 -13.602 -15.896 1.00 91.69 124 PRO A O 1
ATOM 1001 N N . ARG A 1 125 ? 13.606 -15.371 -16.855 1.00 90.56 125 ARG A N 1
ATOM 1002 C CA . ARG A 1 125 ? 14.432 -15.356 -18.073 1.00 90.56 125 ARG A CA 1
ATOM 1003 C C . ARG A 1 125 ? 14.162 -14.134 -18.947 1.00 90.56 125 ARG A C 1
ATOM 1005 O O . ARG A 1 125 ? 15.110 -13.577 -19.484 1.00 90.56 125 ARG A O 1
ATOM 1012 N N . ILE A 1 126 ? 12.900 -13.721 -19.080 1.00 90.12 126 ILE A N 1
ATOM 1013 C CA . ILE A 1 126 ? 12.529 -12.541 -19.875 1.00 90.12 126 ILE A CA 1
ATOM 1014 C C . ILE A 1 126 ? 12.922 -11.274 -19.112 1.00 90.12 126 ILE A C 1
ATOM 1016 O O . ILE A 1 126 ? 13.536 -10.382 -19.688 1.00 90.12 126 ILE A O 1
ATOM 1020 N N . PHE A 1 127 ? 12.688 -11.246 -17.797 1.00 89.81 127 PHE A N 1
ATOM 1021 C CA . PHE A 1 127 ? 13.144 -10.164 -16.926 1.00 89.81 127 PHE A CA 1
ATOM 1022 C C . PHE A 1 127 ? 14.660 -9.927 -17.017 1.00 89.81 127 PHE A C 1
ATOM 1024 O O . PHE A 1 127 ? 15.104 -8.786 -17.062 1.00 89.81 127 PHE A O 1
ATOM 1031 N N . ALA A 1 128 ? 15.472 -10.985 -17.109 1.00 89.69 128 ALA A N 1
ATOM 1032 C CA . ALA A 1 128 ? 16.923 -10.852 -17.271 1.00 89.69 128 ALA A CA 1
ATOM 1033 C C . ALA A 1 128 ? 17.348 -10.220 -18.615 1.00 89.69 128 ALA A C 1
ATOM 1035 O O . ALA A 1 128 ? 18.466 -9.714 -18.730 1.00 89.69 128 ALA A O 1
ATOM 1036 N N . LEU A 1 129 ? 16.484 -10.256 -19.636 1.00 91.69 129 LEU A N 1
ATOM 1037 C CA . LEU A 1 129 ? 16.730 -9.619 -20.933 1.00 91.69 129 LEU A CA 1
ATOM 1038 C C . LEU A 1 129 ? 16.334 -8.141 -20.948 1.00 91.69 129 LEU A C 1
ATOM 1040 O O . LEU A 1 129 ? 16.775 -7.417 -21.838 1.00 91.69 129 LEU A O 1
ATOM 1044 N N . GLU A 1 130 ? 15.529 -7.684 -19.991 1.00 90.94 130 GLU A N 1
ATOM 1045 C CA . GLU A 1 130 ? 15.080 -6.299 -19.903 1.00 90.94 130 GLU A CA 1
ATOM 1046 C C . GLU A 1 130 ? 16.266 -5.351 -19.640 1.00 90.94 130 GLU A C 1
ATOM 1048 O O . GLU A 1 130 ? 17.137 -5.589 -18.793 1.00 90.94 130 GLU A O 1
ATOM 1053 N N . THR A 1 131 ? 16.305 -4.242 -20.380 1.00 91.31 131 THR A N 1
ATOM 1054 C CA . THR A 1 131 ? 17.336 -3.213 -20.193 1.00 91.31 131 THR A CA 1
ATOM 1055 C C . THR A 1 131 ? 16.985 -2.289 -19.031 1.00 91.31 131 THR A C 1
ATOM 1057 O O . THR A 1 131 ? 17.882 -1.901 -18.284 1.00 91.31 131 THR A O 1
ATOM 1060 N N . ASN A 1 132 ? 15.694 -1.993 -18.828 1.00 91.38 132 ASN A N 1
ATOM 1061 C CA . ASN A 1 132 ? 15.198 -1.222 -17.684 1.00 91.38 132 ASN A CA 1
ATOM 1062 C C . ASN A 1 132 ? 14.244 -2.059 -16.799 1.00 91.38 132 ASN A C 1
ATOM 1064 O O . ASN A 1 132 ? 13.030 -2.040 -17.016 1.00 91.38 132 ASN A O 1
ATOM 1068 N N . PRO A 1 133 ? 14.760 -2.768 -15.778 1.00 88.81 133 PRO A N 1
ATOM 1069 C CA . PRO A 1 133 ? 13.952 -3.595 -14.874 1.00 88.81 133 PRO A CA 1
ATOM 1070 C C . PRO A 1 133 ? 12.901 -2.822 -14.065 1.00 88.81 133 PRO A C 1
ATOM 1072 O O . PRO A 1 133 ? 11.932 -3.408 -13.587 1.00 88.81 133 PRO A O 1
ATOM 1075 N N . LEU A 1 134 ? 13.099 -1.511 -13.897 1.00 90.56 134 LEU A N 1
ATOM 1076 C CA . LEU A 1 134 ? 12.229 -0.606 -13.143 1.00 90.56 134 LEU A CA 1
ATOM 1077 C C . LEU A 1 134 ? 11.343 0.244 -14.071 1.00 90.56 134 LEU A C 1
ATOM 1079 O O . LEU A 1 134 ? 10.876 1.312 -13.663 1.00 90.56 134 LEU A O 1
ATOM 1083 N N . CYS A 1 135 ? 11.118 -0.201 -15.309 1.00 91.00 135 CYS A N 1
ATOM 1084 C CA . CYS A 1 135 ? 10.211 0.466 -16.236 1.00 91.00 135 CYS A CA 1
ATOM 1085 C C . CYS A 1 135 ? 8.769 0.469 -15.714 1.00 91.00 135 CYS A C 1
ATOM 1087 O O . CYS A 1 135 ? 8.324 -0.447 -15.012 1.00 91.00 135 CYS A O 1
ATOM 1089 N N . ASN A 1 136 ? 8.039 1.528 -16.050 1.00 92.25 136 ASN A N 1
ATOM 1090 C CA . ASN A 1 136 ? 6.623 1.640 -15.722 1.00 92.25 136 ASN A CA 1
ATOM 1091 C C . ASN A 1 136 ? 5.762 0.901 -16.758 1.00 92.25 136 ASN A C 1
ATOM 1093 O O . ASN A 1 136 ? 6.165 0.741 -17.910 1.00 92.25 136 ASN A O 1
ATOM 1097 N N . ILE A 1 137 ? 4.539 0.513 -16.389 1.00 89.50 137 ILE A N 1
ATOM 1098 C CA . ILE A 1 137 ? 3.584 -0.089 -17.336 1.00 89.50 137 ILE A CA 1
ATOM 1099 C C . ILE A 1 137 ? 3.327 0.851 -18.517 1.00 89.50 137 ILE A C 1
ATOM 1101 O O . ILE A 1 137 ? 3.276 0.393 -19.653 1.00 89.50 137 ILE A O 1
ATOM 1105 N N . SER A 1 138 ? 3.240 2.162 -18.278 1.00 89.38 138 SER A N 1
ATOM 1106 C CA . SER A 1 138 ? 3.029 3.161 -19.335 1.00 89.38 138 SER A CA 1
ATOM 1107 C C . SER A 1 138 ? 4.146 3.211 -20.386 1.00 89.38 138 SER A C 1
ATOM 1109 O O . SER A 1 138 ? 3.929 3.708 -21.482 1.00 89.38 138 SER A O 1
ATOM 1111 N N . GLU A 1 139 ? 5.349 2.728 -20.060 1.00 88.81 139 GLU A N 1
ATOM 1112 C CA . GLU A 1 139 ? 6.499 2.689 -20.979 1.00 88.81 139 GLU A CA 1
ATOM 1113 C C . GLU A 1 139 ? 6.544 1.407 -21.820 1.00 88.81 139 GLU A C 1
ATOM 1115 O O . GLU A 1 139 ? 7.363 1.297 -22.734 1.00 88.81 139 GLU A O 1
ATOM 1120 N N . ARG A 1 140 ? 5.731 0.407 -21.469 1.00 88.69 140 ARG A N 1
ATOM 1121 C CA . ARG A 1 140 ? 5.701 -0.911 -22.116 1.00 88.69 140 ARG A CA 1
ATOM 1122 C C . ARG A 1 140 ? 4.373 -1.160 -22.814 1.00 88.69 140 ARG A C 1
ATOM 1124 O O . ARG A 1 140 ? 4.366 -1.676 -23.919 1.00 88.69 140 ARG A O 1
ATOM 1131 N N . CYS A 1 141 ? 3.263 -0.742 -22.220 1.00 86.50 141 CYS A N 1
ATOM 1132 C CA . CYS A 1 141 ? 1.932 -0.815 -22.808 1.00 86.50 141 CYS A CA 1
ATOM 1133 C C . CYS A 1 141 ? 1.586 0.528 -23.459 1.00 86.50 141 CYS A C 1
ATOM 1135 O O . CYS A 1 141 ? 1.175 1.462 -22.768 1.00 86.50 141 CYS A O 1
ATOM 1137 N N . ILE A 1 142 ? 1.733 0.624 -24.781 1.00 84.75 142 ILE A N 1
ATOM 1138 C CA . ILE A 1 142 ? 1.406 1.834 -25.542 1.00 84.75 142 ILE A CA 1
ATOM 1139 C C . ILE A 1 142 ? 0.096 1.599 -26.291 1.00 84.75 142 ILE A C 1
ATOM 1141 O O . ILE A 1 142 ? -0.016 0.659 -27.077 1.00 84.75 142 ILE A O 1
ATOM 1145 N N . SER A 1 143 ? -0.891 2.462 -26.053 1.00 80.56 143 SER A N 1
ATOM 1146 C CA . SER A 1 143 ? -2.129 2.491 -26.834 1.00 80.56 143 SER A CA 1
ATOM 1147 C C . SER A 1 143 ? -2.016 3.570 -27.907 1.00 80.56 143 SER A C 1
ATOM 1149 O O . SER A 1 143 ? -1.935 4.756 -27.583 1.00 80.56 143 SER A O 1
ATOM 1151 N N . SER A 1 144 ? -1.976 3.168 -29.177 1.00 77.25 144 SER A N 1
ATOM 1152 C CA . SER A 1 144 ? -2.022 4.077 -30.325 1.00 77.25 144 SER A CA 1
ATOM 1153 C C . SER A 1 144 ? -3.180 3.682 -31.241 1.00 77.25 144 SER A C 1
ATOM 1155 O O . SER A 1 144 ? -3.366 2.513 -31.571 1.00 77.25 144 SER A O 1
ATOM 1157 N N . ASN A 1 145 ? -4.008 4.659 -31.619 1.00 75.06 145 ASN A N 1
ATOM 1158 C CA . ASN A 1 145 ? -5.137 4.481 -32.545 1.00 75.06 145 ASN A CA 1
ATOM 1159 C C . ASN A 1 145 ? -6.097 3.321 -32.187 1.00 75.06 145 ASN A C 1
ATOM 1161 O O . ASN A 1 145 ? -6.613 2.647 -33.072 1.00 75.06 145 ASN A O 1
ATOM 1165 N N . GLY A 1 146 ? -6.327 3.066 -30.893 1.00 75.94 146 GLY A N 1
ATOM 1166 C CA . GLY A 1 146 ? -7.204 1.984 -30.421 1.00 75.94 146 GLY A CA 1
ATOM 1167 C C . GLY A 1 146 ? -6.552 0.597 -30.358 1.00 75.94 146 GLY A C 1
ATOM 1168 O O . GLY A 1 146 ? -7.178 -0.338 -29.862 1.00 75.94 146 GLY A O 1
ATOM 1169 N N . HIS A 1 147 ? -5.292 0.460 -30.781 1.00 75.69 147 HIS A N 1
ATOM 1170 C CA . HIS A 1 147 ? -4.511 -0.764 -30.635 1.00 75.69 147 HIS A CA 1
ATOM 1171 C C . HIS A 1 147 ? -3.535 -0.647 -29.461 1.00 75.69 147 HIS A C 1
ATOM 1173 O O . HIS A 1 147 ? -2.698 0.254 -29.400 1.00 75.69 147 HIS A O 1
ATOM 1179 N N . SER A 1 148 ? -3.632 -1.594 -28.529 1.00 81.12 148 SER A N 1
ATOM 1180 C CA . SER A 1 148 ? -2.665 -1.754 -27.444 1.00 81.12 148 SER A CA 1
ATOM 1181 C C . SER A 1 148 ? -1.506 -2.614 -27.934 1.00 81.12 148 SER A C 1
ATOM 1183 O O . SER A 1 148 ? -1.698 -3.783 -28.267 1.00 81.12 148 SER A O 1
ATOM 1185 N N . SER A 1 149 ? -0.306 -2.043 -27.970 1.00 84.81 149 SER A N 1
ATOM 1186 C CA . SER A 1 149 ? 0.928 -2.741 -28.332 1.00 84.81 149 SER A CA 1
ATOM 1187 C C . SER A 1 149 ? 1.884 -2.799 -27.145 1.00 84.81 149 SER A C 1
ATOM 1189 O O . SER A 1 149 ? 1.924 -1.890 -26.309 1.00 84.81 149 SER A O 1
ATOM 1191 N N . LEU A 1 150 ? 2.637 -3.896 -27.061 1.00 85.69 150 LEU A N 1
ATOM 1192 C CA . LEU A 1 150 ? 3.707 -4.053 -26.086 1.00 85.69 150 LEU A CA 1
ATOM 1193 C C . LEU A 1 150 ? 5.029 -3.672 -26.743 1.00 85.69 150 LEU A C 1
ATOM 1195 O O . LEU A 1 150 ? 5.444 -4.288 -27.724 1.00 85.69 150 LEU A O 1
ATOM 1199 N N . VAL A 1 151 ? 5.678 -2.653 -26.193 1.00 88.50 151 VAL A N 1
ATOM 1200 C CA . VAL A 1 151 ? 7.007 -2.206 -26.597 1.00 88.50 151 VAL A CA 1
ATOM 1201 C C . VAL A 1 151 ? 8.016 -2.707 -25.585 1.00 88.50 151 VAL A C 1
ATOM 1203 O O . VAL A 1 151 ? 7.835 -2.590 -24.376 1.00 88.50 151 VAL A O 1
ATOM 1206 N N . TRP A 1 152 ? 9.100 -3.262 -26.100 1.00 88.50 152 TRP A N 1
ATOM 1207 C CA . TRP A 1 152 ? 10.075 -4.018 -25.343 1.00 88.50 152 TRP A CA 1
ATOM 1208 C C . TRP A 1 152 ? 11.480 -3.464 -25.609 1.00 88.50 152 TRP A C 1
ATOM 1210 O O . TRP A 1 152 ? 11.817 -3.150 -26.746 1.00 88.50 152 TRP A O 1
ATOM 1220 N N . ALA A 1 153 ? 12.309 -3.335 -24.572 1.00 88.12 153 ALA A N 1
ATOM 1221 C CA . ALA A 1 153 ? 13.666 -2.783 -24.657 1.00 88.12 153 ALA A CA 1
ATOM 1222 C C . ALA A 1 153 ? 14.726 -3.847 -24.327 1.00 88.12 153 ALA A C 1
ATOM 1224 O O . ALA A 1 153 ? 15.384 -3.782 -23.283 1.00 88.12 153 ALA A O 1
ATOM 1225 N N . TRP A 1 154 ? 14.807 -4.919 -25.122 1.00 90.88 154 TRP A N 1
ATOM 1226 C CA . TRP A 1 154 ? 15.590 -6.100 -24.733 1.00 90.88 154 TRP A CA 1
ATOM 1227 C C . TRP A 1 154 ? 17.063 -5.911 -25.061 1.00 90.88 154 TRP A C 1
ATOM 1229 O O . TRP A 1 154 ? 17.411 -5.444 -26.139 1.00 90.88 154 TRP A O 1
ATOM 1239 N N . ARG A 1 155 ? 17.942 -6.364 -24.163 1.00 88.38 155 ARG A N 1
ATOM 1240 C CA . ARG A 1 155 ? 19.395 -6.414 -24.398 1.00 88.38 155 ARG A CA 1
ATOM 1241 C C . ARG A 1 155 ? 19.752 -7.272 -25.614 1.00 88.38 155 ARG A C 1
ATOM 1243 O O . ARG A 1 155 ? 20.805 -7.097 -26.215 1.00 88.38 155 ARG A O 1
ATOM 1250 N N . ARG A 1 156 ? 18.892 -8.241 -25.928 1.00 87.00 156 ARG A N 1
ATOM 1251 C CA . ARG A 1 156 ? 18.926 -9.097 -27.116 1.00 87.00 156 ARG A CA 1
ATOM 1252 C C . ARG A 1 156 ? 17.537 -9.686 -27.338 1.00 87.00 156 ARG A C 1
ATOM 1254 O O . ARG A 1 156 ? 16.814 -9.896 -26.364 1.00 87.00 156 ARG A O 1
ATOM 1261 N N . ASN A 1 157 ? 17.194 -10.003 -28.582 1.00 84.19 157 ASN A N 1
ATOM 1262 C CA . ASN A 1 157 ? 15.914 -10.643 -28.879 1.00 84.19 157 ASN A CA 1
ATOM 1263 C C . ASN A 1 157 ? 15.780 -11.979 -28.126 1.00 84.19 157 ASN A C 1
ATOM 1265 O O . ASN A 1 157 ? 16.786 -12.687 -27.958 1.00 84.19 157 ASN A O 1
ATOM 1269 N N . PRO A 1 158 ? 14.570 -12.328 -27.647 1.00 80.81 158 PRO A N 1
ATOM 1270 C CA . PRO A 1 158 ? 14.329 -13.638 -27.068 1.00 80.81 158 PRO A CA 1
ATOM 1271 C C . PRO A 1 158 ? 14.617 -14.668 -28.157 1.00 80.81 158 PRO A C 1
ATOM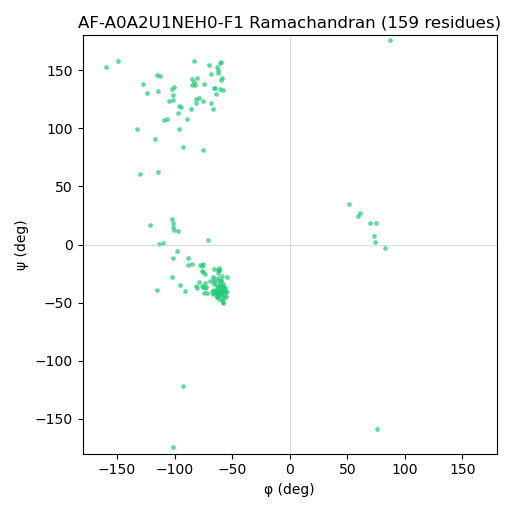 1273 O O . PRO A 1 158 ? 14.227 -14.480 -29.306 1.00 80.81 158 PRO A O 1
ATOM 1276 N N . ARG A 1 159 ? 15.359 -15.721 -27.822 1.00 79.75 159 ARG A N 1
ATOM 1277 C CA . ARG A 1 159 ? 15.517 -16.839 -28.751 1.00 79.75 159 ARG A CA 1
ATOM 1278 C C . ARG A 1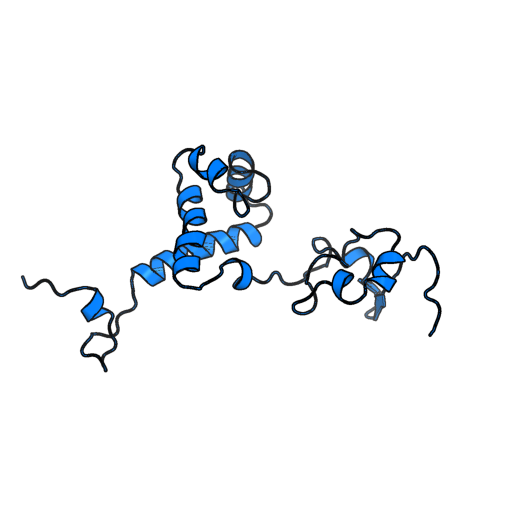 159 ? 14.211 -17.618 -28.711 1.00 79.75 159 ARG A C 1
ATOM 1280 O O . ARG A 1 159 ? 13.810 -18.012 -27.615 1.00 79.75 159 ARG A O 1
ATOM 1287 N N . ASP A 1 160 ? 13.572 -17.788 -29.862 1.00 70.12 160 ASP A N 1
ATOM 1288 C CA . ASP A 1 160 ? 12.435 -18.695 -29.982 1.00 70.12 160 ASP A CA 1
ATOM 1289 C C . ASP A 1 160 ? 12.890 -20.098 -29.556 1.00 70.12 160 ASP A C 1
ATOM 1291 O O . ASP A 1 160 ? 14.004 -20.527 -29.881 1.00 70.12 160 ASP A O 1
ATOM 1295 N N . GLY A 1 161 ? 12.077 -20.729 -28.712 1.00 52.34 161 GLY A N 1
ATOM 1296 C CA . GLY A 1 161 ? 12.288 -22.085 -28.209 1.00 52.34 161 GLY A CA 1
ATOM 1297 C C . GLY A 1 161 ? 11.550 -23.102 -29.053 1.00 52.34 161 GLY A C 1
ATOM 1298 O O . GLY A 1 161 ? 10.474 -22.741 -29.578 1.00 52.34 161 GLY A O 1
#

Sequence (161 aa):
MAWVSWNKICASTSCGGLGVGSLQASNIAMLTKWWWRFYSEGNSLWKKVIISIYGDQGGINMSESCFIRLPWSPWKSIMGLQKQLLGLNINLHSLFSKKVGNGSTFKFWIDSWFGDFDFKSRFPRIFALETNPLCNISERCISSNGHSSLVWAWRRNPRDG

Secondary structure (DSSP, 8-state):
-PPPPHHHHHS-GGGTS--PPPHHHHHHHHHHHHHHHHHH-TT-HHHHHHHHHHTTTTTTT--HHHHHHSPP-HHHHHHHHHHHHHHTT--HHHH-PPPPSSSTTSBTTTS--SSSS-HHHH-HHHHTTBS-TT-BGGGTEEEETTEEEE---BSSPPPP-

Mean predicted aligned error: 9.43 Å

Solvent-accessible surface area (backbone atoms only — not comparable to full-atom values): 9857 Å² total; per-residue (Å²): 136,86,87,75,60,66,70,49,39,38,29,45,58,93,73,78,21,70,49,41,79,53,66,67,58,54,51,50,52,59,46,53,46,52,59,52,44,58,73,69,45,82,83,44,69,70,51,53,56,41,26,74,74,42,36,94,66,54,43,72,87,56,56,72,76,61,57,71,75,48,77,93,45,74,66,56,55,51,59,51,43,51,59,60,32,45,77,70,76,40,56,66,75,77,74,58,78,80,77,79,72,82,22,77,89,41,38,53,29,72,38,52,73,66,71,92,54,28,45,35,82,75,36,49,74,61,48,70,31,43,67,60,68,79,37,32,30,44,74,26,54,44,74,55,98,91,44,80,42,82,54,82,64,54,78,52,81,82,77,86,128